Protein AF-A0A558B3C9-F1 (afdb_monomer_lite)

Secondary structure (DSSP, 8-state):
-EEEEEEEEE-SSGGGTT-EEEEEEEEEEETTEEEEEEEEEEEEETTEEEEPPGGGPEEEEEEEEEE--SSS--EEEEEEEEE-SSSEEEEEEEEEEEETTEEEEEEEETGGGEEEEEEEEEPP--

Organism: NCBI:txid355591

pLDDT: mean 94.57, std 7.84, range [41.72, 98.81]

Radius of gyration: 14.3 Å; chains: 1; bounding box: 36×27×44 Å

Sequence (126 aa):
MWKAEFQTHNSEFDRYEGMKTNYTLLLQQEGQVLRGVTEKVSEEIEGETKSYQPYDRVHGQASGTIAYRVFSNSTIDLVILENGRVRESSSILNLEVVSQDRLEGTFTSTAADSKGTVVFSRAERL

Foldseek 3Di:
DKKKKWAWCDFLDPQCHRKIWIKDWDWDDDPFKIWTKMWTQWIATPNDIDGADPVRIWIWIKIWGWADDDPAFIKTWIKIWTPDPVHIKIKIWIWTCPDPFKIKGKMAMPPRRTIGIMMMGDDDDD

Structure (mmCIF, N/CA/C/O backbone):
data_AF-A0A558B3C9-F1
#
_entry.id   AF-A0A558B3C9-F1
#
loop_
_atom_site.group_PDB
_atom_site.id
_atom_site.type_symbol
_atom_site.label_atom_id
_atom_site.label_alt_id
_atom_site.label_comp_id
_atom_site.label_asym_id
_atom_site.label_entity_id
_atom_site.label_seq_id
_atom_site.pdbx_PDB_ins_code
_atom_site.Cartn_x
_atom_site.Cartn_y
_atom_site.Cartn_z
_atom_site.occupancy
_atom_site.B_iso_or_equiv
_atom_site.auth_seq_id
_atom_site.auth_comp_id
_atom_site.auth_asym_id
_atom_site.auth_atom_id
_atom_site.pdbx_PDB_model_num
ATOM 1 N N . MET A 1 1 ? -13.847 5.557 -0.775 1.00 92.81 1 MET A N 1
ATOM 2 C CA . MET A 1 1 ? -12.670 5.143 -1.566 1.00 92.81 1 MET A CA 1
ATOM 3 C C . MET A 1 1 ? -11.411 5.583 -0.833 1.00 92.81 1 MET A C 1
ATOM 5 O O . MET A 1 1 ? -11.428 6.657 -0.237 1.00 92.81 1 MET A O 1
ATOM 9 N N . TRP A 1 2 ? -10.372 4.755 -0.828 1.00 97.19 2 TRP A N 1
ATOM 10 C CA . TRP A 1 2 ? -9.052 5.090 -0.289 1.00 97.19 2 TRP A CA 1
ATOM 11 C C . TRP A 1 2 ? -8.073 5.342 -1.435 1.00 97.19 2 TRP A C 1
ATOM 13 O O . TRP A 1 2 ? -8.141 4.659 -2.456 1.00 97.19 2 TRP A O 1
ATOM 23 N N . LYS A 1 3 ? -7.167 6.297 -1.251 1.00 97.94 3 LYS A N 1
ATOM 24 C CA . LYS A 1 3 ? -5.935 6.436 -2.025 1.00 97.94 3 LYS A CA 1
ATOM 25 C C . LYS A 1 3 ? -4.790 5.942 -1.155 1.00 97.94 3 LYS A C 1
ATOM 27 O O . LYS A 1 3 ? -4.768 6.284 0.023 1.00 97.94 3 LYS A O 1
ATOM 32 N N . ALA A 1 4 ? -3.877 5.156 -1.706 1.00 98.19 4 ALA A N 1
ATOM 33 C CA . ALA A 1 4 ? -2.689 4.707 -0.990 1.00 98.19 4 ALA A CA 1
ATOM 34 C C . ALA A 1 4 ? -1.431 5.087 -1.763 1.00 98.19 4 ALA A C 1
ATOM 36 O O . ALA A 1 4 ? -1.333 4.776 -2.948 1.00 98.19 4 ALA A O 1
ATOM 37 N N . GLU A 1 5 ? -0.489 5.729 -1.085 1.00 98.50 5 GLU A N 1
ATOM 38 C CA . GLU A 1 5 ? 0.855 5.994 -1.591 1.00 98.50 5 GLU A CA 1
ATOM 39 C C . GLU A 1 5 ? 1.828 5.061 -0.872 1.00 98.50 5 GLU A C 1
ATOM 41 O O . GLU A 1 5 ? 1.916 5.066 0.355 1.00 98.50 5 GLU A O 1
ATOM 46 N N . PHE A 1 6 ? 2.533 4.244 -1.643 1.00 98.50 6 PHE A N 1
ATOM 47 C CA . PHE A 1 6 ? 3.604 3.376 -1.177 1.00 98.50 6 PHE A CA 1
ATOM 48 C C . PHE A 1 6 ? 4.924 4.033 -1.544 1.00 98.50 6 PHE A C 1
ATOM 50 O O . PHE A 1 6 ? 5.119 4.399 -2.703 1.00 98.50 6 PHE A O 1
ATOM 57 N N . GLN A 1 7 ? 5.837 4.114 -0.586 1.00 98.38 7 GLN A N 1
ATOM 58 C CA . GLN A 1 7 ? 7.205 4.556 -0.808 1.00 98.38 7 GLN A CA 1
ATOM 59 C C . GLN A 1 7 ? 8.150 3.392 -0.531 1.00 98.38 7 GLN A C 1
ATOM 61 O O . GLN A 1 7 ? 8.237 2.912 0.601 1.00 98.38 7 GLN A O 1
ATOM 66 N N . THR A 1 8 ? 8.843 2.938 -1.572 1.00 98.38 8 THR A N 1
ATOM 67 C CA . THR A 1 8 ? 9.815 1.847 -1.486 1.00 98.38 8 THR A CA 1
ATOM 68 C C . THR A 1 8 ? 11.107 2.359 -0.865 1.00 98.38 8 THR A C 1
ATOM 70 O O . THR A 1 8 ? 11.709 3.299 -1.379 1.00 98.38 8 THR A O 1
ATOM 73 N N . HIS A 1 9 ? 11.546 1.726 0.223 1.00 97.75 9 HIS A N 1
ATOM 74 C CA . HIS A 1 9 ? 12.803 2.070 0.901 1.00 97.75 9 HIS A CA 1
ATOM 75 C C . HIS A 1 9 ? 13.917 1.080 0.590 1.00 97.75 9 HIS A C 1
ATOM 77 O O . HIS A 1 9 ? 15.076 1.467 0.596 1.00 97.75 9 HIS A O 1
ATOM 83 N N . ASN A 1 10 ? 13.572 -0.182 0.318 1.00 96.62 10 ASN A N 1
ATOM 84 C CA . ASN A 1 10 ? 14.518 -1.212 -0.104 1.00 96.62 10 ASN A CA 1
ATOM 85 C C . ASN A 1 10 ? 13.885 -2.135 -1.142 1.00 96.62 10 ASN A C 1
ATOM 87 O O . ASN A 1 10 ? 12.677 -2.387 -1.094 1.00 96.62 10 ASN A O 1
ATOM 91 N N . SER A 1 11 ? 14.714 -2.664 -2.034 1.00 95.75 11 SER A N 1
ATOM 92 C CA .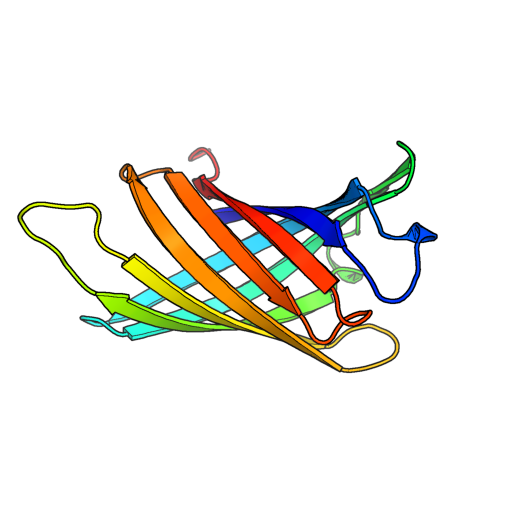 SER A 1 11 ? 14.334 -3.557 -3.130 1.00 95.75 11 SER A CA 1
ATOM 93 C C . SER A 1 11 ? 15.533 -4.427 -3.517 1.00 95.75 11 SER A C 1
ATOM 95 O O . SER A 1 11 ? 16.672 -4.011 -3.342 1.00 95.75 11 SER A O 1
ATOM 97 N N . GLU A 1 12 ? 15.290 -5.616 -4.070 1.00 94.94 12 GLU A N 1
ATOM 98 C CA . GLU A 1 12 ? 16.328 -6.456 -4.692 1.00 94.94 12 GLU A CA 1
ATOM 99 C C . GLU A 1 12 ? 17.036 -5.725 -5.846 1.00 94.94 12 GLU A C 1
ATOM 101 O O . GLU A 1 12 ? 18.213 -5.955 -6.118 1.00 94.94 12 GLU A O 1
ATOM 106 N N . PHE A 1 13 ? 16.317 -4.825 -6.521 1.00 90.81 13 PHE A N 1
ATOM 107 C CA . PHE A 1 13 ? 16.859 -3.983 -7.581 1.00 90.81 13 PHE A CA 1
ATOM 108 C C . PHE A 1 13 ? 16.887 -2.520 -7.132 1.00 90.81 13 PHE A C 1
ATOM 110 O O . PHE A 1 13 ? 15.822 -1.910 -6.979 1.00 90.81 13 PHE A O 1
ATOM 117 N N . ASP A 1 14 ? 18.091 -1.953 -7.014 1.00 89.50 14 ASP A N 1
ATOM 118 C CA . ASP A 1 14 ? 18.356 -0.580 -6.543 1.00 89.50 14 ASP A CA 1
ATOM 119 C C . ASP A 1 14 ? 17.541 0.486 -7.285 1.00 89.50 14 ASP A C 1
ATOM 121 O O . ASP A 1 14 ? 17.101 1.470 -6.702 1.00 89.50 14 ASP A O 1
ATOM 125 N N . ARG A 1 15 ? 17.251 0.256 -8.573 1.00 89.88 15 ARG A N 1
ATOM 126 C CA . ARG A 1 15 ? 16.453 1.166 -9.415 1.00 89.88 15 ARG A CA 1
ATOM 127 C C . ARG A 1 15 ? 15.028 1.434 -8.908 1.00 89.88 15 ARG A C 1
ATOM 129 O O . ARG A 1 15 ? 14.346 2.289 -9.464 1.00 89.88 15 ARG A O 1
ATOM 136 N N . TYR A 1 16 ? 14.531 0.637 -7.962 1.00 92.50 16 TYR A N 1
ATOM 137 C CA . TYR A 1 16 ? 13.210 0.819 -7.357 1.00 92.50 16 TYR A CA 1
ATOM 138 C C . TYR A 1 16 ? 13.286 1.430 -5.952 1.00 92.50 16 TYR A C 1
ATOM 140 O O . TYR A 1 16 ? 12.245 1.716 -5.362 1.00 92.50 16 TYR A O 1
ATOM 148 N N . GLU A 1 17 ? 14.476 1.654 -5.393 1.00 94.31 17 GLU A N 1
ATOM 149 C CA . GLU A 1 17 ? 14.599 2.397 -4.140 1.00 94.31 17 GLU A CA 1
ATOM 150 C C . GLU A 1 17 ? 14.168 3.856 -4.347 1.00 94.31 17 GLU A C 1
ATOM 152 O O . GLU A 1 17 ? 14.493 4.496 -5.345 1.00 94.31 17 GLU A O 1
ATOM 157 N N . GLY A 1 18 ? 13.353 4.376 -3.429 1.00 95.50 18 GLY A N 1
ATOM 158 C CA . GLY A 1 18 ? 12.726 5.692 -3.562 1.00 95.50 18 GLY A CA 1
ATOM 159 C C . GLY A 1 18 ? 11.513 5.732 -4.499 1.00 95.50 18 GLY A C 1
ATOM 160 O O . GLY A 1 18 ? 10.849 6.768 -4.564 1.00 95.50 18 GLY A O 1
ATOM 161 N N . MET A 1 19 ? 11.175 4.628 -5.177 1.00 96.81 19 MET A N 1
ATOM 162 C CA . MET A 1 19 ? 9.993 4.542 -6.037 1.00 96.81 19 MET A CA 1
ATOM 163 C C . MET A 1 19 ? 8.716 4.805 -5.240 1.00 96.81 19 MET A C 1
ATOM 165 O O . MET A 1 19 ? 8.490 4.196 -4.186 1.00 96.81 19 MET A O 1
ATOM 169 N N . LYS A 1 20 ? 7.840 5.646 -5.795 1.00 98.12 20 LYS A N 1
ATOM 170 C CA . LYS A 1 20 ? 6.484 5.844 -5.282 1.00 98.12 20 LYS A CA 1
ATOM 171 C C . LYS A 1 20 ? 5.483 5.128 -6.166 1.00 98.12 20 LYS A C 1
ATOM 173 O O . LYS A 1 20 ? 5.527 5.245 -7.388 1.00 98.12 20 LYS A O 1
ATOM 178 N N . THR A 1 21 ? 4.550 4.405 -5.564 1.00 97.31 21 THR A N 1
ATOM 179 C CA . THR A 1 21 ? 3.417 3.822 -6.292 1.00 97.31 21 THR A CA 1
ATOM 180 C C . THR A 1 21 ? 2.113 4.233 -5.647 1.00 97.31 21 THR A C 1
ATOM 182 O O . THR A 1 21 ? 1.979 4.233 -4.426 1.00 97.31 21 THR A O 1
ATOM 185 N N . ASN A 1 22 ? 1.150 4.601 -6.484 1.00 97.81 22 ASN A N 1
ATOM 186 C CA . ASN A 1 22 ? -0.137 5.101 -6.039 1.00 97.81 22 ASN A CA 1
ATOM 187 C C . ASN A 1 22 ? -1.243 4.141 -6.435 1.00 97.81 22 ASN A C 1
ATOM 189 O O . ASN A 1 22 ? -1.302 3.659 -7.571 1.00 97.81 22 ASN A O 1
ATOM 193 N N . TYR A 1 23 ? -2.166 3.938 -5.506 1.00 97.44 23 TYR A N 1
ATOM 194 C CA . TYR A 1 23 ? -3.285 3.032 -5.665 1.00 97.44 23 TYR A CA 1
ATOM 195 C C . TYR A 1 23 ? -4.600 3.686 -5.296 1.00 97.44 23 TYR A C 1
ATOM 197 O O . TYR A 1 23 ? -4.671 4.561 -4.433 1.00 97.44 23 TYR A O 1
ATOM 205 N N . THR A 1 24 ? -5.661 3.187 -5.914 1.00 97.38 24 THR A N 1
ATOM 206 C CA . THR A 1 24 ? -7.030 3.354 -5.437 1.00 97.38 24 THR A CA 1
ATOM 207 C C . THR A 1 24 ? -7.510 2.038 -4.844 1.00 97.38 24 THR A C 1
ATOM 209 O O . THR A 1 24 ? -7.302 0.982 -5.435 1.00 97.38 24 THR A O 1
ATOM 212 N N . LEU A 1 25 ? -8.156 2.097 -3.679 1.00 97.31 25 LEU A N 1
ATOM 213 C CA . LEU A 1 25 ? -8.715 0.927 -3.013 1.00 97.31 25 LEU A CA 1
ATOM 214 C C . LEU A 1 25 ? -10.188 1.143 -2.657 1.00 97.31 25 LEU A C 1
ATOM 216 O O . LEU A 1 25 ? -10.594 2.179 -2.107 1.00 97.31 25 LEU A O 1
ATOM 220 N N . LEU A 1 26 ? -10.986 0.115 -2.925 1.00 97.12 26 LEU A N 1
ATOM 221 C CA . LEU A 1 26 ? -12.361 -0.012 -2.460 1.00 97.12 26 LEU A CA 1
ATOM 222 C C . LEU A 1 26 ? -12.401 -1.146 -1.445 1.00 97.12 26 LEU A C 1
ATOM 224 O O . LEU A 1 26 ? -12.354 -2.308 -1.826 1.00 97.12 26 LEU A O 1
ATOM 228 N N . LEU A 1 27 ? -12.461 -0.792 -0.161 1.00 96.56 27 LEU A N 1
ATOM 229 C CA . LEU A 1 27 ? -12.513 -1.741 0.948 1.00 96.56 27 LEU A CA 1
ATOM 230 C C . LEU A 1 27 ? -13.903 -1.714 1.584 1.00 96.56 27 LEU A C 1
ATOM 232 O O . LEU A 1 27 ? -14.380 -0.653 1.995 1.00 96.56 27 LEU A O 1
ATOM 236 N N . GLN A 1 28 ? -14.517 -2.885 1.679 1.00 97.31 28 GLN A N 1
ATOM 237 C CA . GLN A 1 28 ? -15.693 -3.173 2.482 1.00 97.31 28 GLN A CA 1
ATOM 238 C C . GLN A 1 28 ? -15.255 -3.782 3.811 1.00 97.31 28 GLN A C 1
ATOM 240 O O . GLN A 1 28 ? -14.299 -4.558 3.872 1.00 97.31 28 GLN A O 1
ATOM 245 N N . GLN A 1 29 ? -15.981 -3.430 4.866 1.00 96.19 29 GLN A N 1
ATOM 246 C CA . GLN A 1 29 ? -15.756 -3.942 6.204 1.00 96.19 29 GLN A CA 1
ATOM 247 C C . GLN A 1 29 ? -16.984 -4.706 6.700 1.00 96.19 29 GLN A C 1
ATOM 249 O O . GLN A 1 29 ? -18.093 -4.176 6.686 1.00 96.19 29 GLN A O 1
ATOM 254 N N . GLU A 1 30 ? -16.761 -5.920 7.196 1.00 97.06 30 GLU A N 1
ATOM 255 C CA . GLU A 1 30 ? -17.766 -6.777 7.824 1.00 97.06 30 GLU A CA 1
ATOM 256 C C . GLU A 1 30 ? -17.254 -7.222 9.195 1.00 97.06 30 GLU A C 1
ATOM 258 O O . GLU A 1 30 ? -16.428 -8.129 9.320 1.00 97.06 30 GLU A O 1
ATOM 263 N N . GLY A 1 31 ? -17.698 -6.532 10.247 1.00 96.50 31 GLY A N 1
ATOM 264 C CA . GLY A 1 31 ? -17.125 -6.714 11.579 1.00 96.50 31 GLY A CA 1
ATOM 265 C C . GLY A 1 31 ? -15.629 -6.391 11.572 1.00 96.50 31 GLY A C 1
ATOM 266 O O . GLY A 1 31 ? -15.242 -5.262 11.284 1.00 96.50 31 GLY A O 1
ATOM 267 N N . GLN A 1 32 ? -14.788 -7.379 11.881 1.00 97.56 32 GLN A N 1
ATOM 268 C CA . GLN A 1 32 ? -13.326 -7.234 11.869 1.00 97.56 32 GLN A CA 1
ATOM 269 C C . GLN A 1 32 ? -12.681 -7.602 10.529 1.00 97.56 32 GLN A C 1
ATOM 271 O O . GLN A 1 32 ? -11.471 -7.465 10.389 1.00 97.56 32 GLN A O 1
ATOM 276 N N . VAL A 1 33 ? -13.452 -8.074 9.549 1.00 98.44 33 VAL A N 1
ATOM 277 C CA . VAL A 1 33 ? -12.931 -8.525 8.255 1.00 98.44 33 VAL A CA 1
ATOM 278 C C . VAL A 1 33 ? -12.982 -7.384 7.245 1.00 98.44 33 VAL A C 1
ATOM 280 O O . VAL A 1 33 ? -13.990 -6.687 7.133 1.00 98.44 33 VAL A O 1
ATOM 283 N N . LEU A 1 34 ? -11.902 -7.218 6.486 1.00 98.38 34 LEU A N 1
ATOM 284 C CA . LEU A 1 34 ? -11.790 -6.289 5.367 1.00 98.38 34 LEU A CA 1
ATOM 285 C C . LEU A 1 34 ? -11.641 -7.075 4.065 1.00 98.38 34 LEU A C 1
ATOM 287 O O . LEU A 1 34 ? -10.856 -8.022 3.989 1.00 98.38 34 LEU A O 1
ATOM 291 N N . ARG A 1 35 ? -12.385 -6.680 3.032 1.00 98.44 35 ARG A N 1
ATOM 292 C CA . ARG A 1 35 ? -12.306 -7.254 1.680 1.00 98.44 35 ARG A CA 1
ATOM 293 C C . ARG A 1 35 ? -12.485 -6.162 0.646 1.00 98.44 35 ARG A C 1
ATOM 295 O O . ARG A 1 35 ? -13.193 -5.190 0.894 1.00 98.44 35 ARG A O 1
ATOM 302 N N . GLY A 1 36 ? -11.879 -6.313 -0.520 1.00 97.94 36 GLY A N 1
ATOM 303 C CA . GLY A 1 36 ? -11.983 -5.285 -1.535 1.00 97.94 36 GLY A CA 1
ATOM 304 C C . GLY A 1 36 ? -11.134 -5.508 -2.767 1.00 97.94 36 GLY A C 1
ATOM 305 O O . GLY A 1 36 ? -10.537 -6.566 -2.963 1.00 97.94 36 GLY A O 1
ATOM 306 N N . VAL A 1 37 ? -11.075 -4.462 -3.581 1.00 97.81 37 VAL A N 1
ATOM 307 C CA . VAL A 1 37 ? -10.308 -4.417 -4.827 1.00 97.81 37 VAL A CA 1
ATOM 308 C C . VAL A 1 37 ? -9.341 -3.243 -4.818 1.00 97.81 37 VAL A C 1
ATOM 310 O O . VAL A 1 37 ? -9.570 -2.234 -4.137 1.00 97.81 37 VAL A O 1
ATOM 313 N N . THR A 1 38 ? -8.262 -3.388 -5.579 1.00 97.25 38 THR A N 1
ATOM 314 C CA . THR A 1 38 ? -7.210 -2.384 -5.724 1.00 97.25 38 THR A CA 1
ATOM 315 C C . THR A 1 38 ? -6.936 -2.103 -7.195 1.00 97.25 38 THR A C 1
ATOM 317 O O . THR A 1 38 ? -7.075 -2.976 -8.050 1.00 97.25 38 THR A O 1
ATOM 320 N N . GLU A 1 39 ? -6.528 -0.873 -7.486 1.00 96.81 39 GLU A N 1
ATOM 321 C CA . GLU A 1 39 ? -6.011 -0.472 -8.790 1.00 96.81 39 GLU A CA 1
ATOM 322 C C . GLU A 1 39 ? -4.732 0.340 -8.605 1.00 96.81 39 GLU A C 1
ATOM 324 O O . GLU A 1 39 ? -4.752 1.362 -7.918 1.00 96.81 39 GLU A O 1
ATOM 329 N N . LYS A 1 40 ? -3.635 -0.063 -9.253 1.00 96.62 40 LYS A N 1
ATOM 330 C CA . LYS A 1 40 ? -2.433 0.770 -9.409 1.00 96.62 40 LYS A CA 1
ATOM 331 C C . LYS A 1 40 ? -2.720 1.857 -10.433 1.00 96.62 40 LYS A C 1
ATOM 333 O O . LYS A 1 40 ? -3.007 1.552 -11.592 1.00 96.62 40 LYS A O 1
ATOM 338 N N . VAL A 1 41 ? -2.645 3.116 -10.013 1.00 96.75 41 VAL A N 1
ATOM 339 C CA . VAL A 1 41 ? -3.027 4.270 -10.842 1.00 96.75 41 VAL A CA 1
ATOM 340 C C . VAL A 1 41 ? -1.835 5.070 -11.344 1.00 96.75 41 VAL A C 1
ATOM 342 O O . VAL A 1 41 ? -1.919 5.660 -12.418 1.00 96.75 41 VAL A O 1
ATOM 345 N N . SER A 1 42 ? -0.713 5.057 -10.626 1.00 96.88 42 SER A N 1
ATOM 346 C CA . SER A 1 42 ? 0.536 5.636 -11.113 1.00 96.88 42 SER A CA 1
ATOM 347 C C . SER A 1 42 ? 1.752 5.063 -10.400 1.00 96.88 42 SER A C 1
ATOM 349 O O . SER A 1 42 ? 1.652 4.447 -9.335 1.00 96.88 42 SER A O 1
ATOM 351 N N . GLU A 1 43 ? 2.904 5.292 -11.006 1.00 96.31 43 GLU A N 1
ATOM 352 C CA . GLU A 1 43 ? 4.217 5.051 -10.428 1.00 96.31 43 GLU A CA 1
ATOM 353 C C . GLU A 1 43 ? 5.146 6.222 -10.737 1.00 96.31 43 GLU A C 1
ATOM 355 O O . GLU A 1 43 ? 5.008 6.867 -11.774 1.00 96.31 43 GLU A O 1
ATOM 360 N N . GLU A 1 44 ? 6.074 6.499 -9.834 1.00 96.69 44 GLU A N 1
ATOM 361 C CA . GLU A 1 44 ? 7.135 7.483 -9.999 1.00 96.69 44 GLU A CA 1
ATOM 362 C C . GLU A 1 44 ? 8.466 6.826 -9.651 1.00 96.69 44 GLU A C 1
ATOM 364 O O . GLU A 1 44 ? 8.628 6.278 -8.558 1.00 96.69 44 GLU A O 1
ATOM 369 N N . ILE A 1 45 ? 9.404 6.874 -10.593 1.00 93.69 45 ILE A N 1
ATOM 370 C CA . ILE A 1 45 ? 10.770 6.369 -10.440 1.00 93.69 45 ILE A CA 1
ATOM 371 C C . ILE A 1 45 ? 11.695 7.510 -10.842 1.00 93.69 45 ILE A C 1
ATOM 373 O O . ILE A 1 45 ? 11.520 8.079 -11.914 1.00 93.69 45 ILE A O 1
ATOM 377 N N . GLU A 1 46 ? 12.641 7.875 -9.974 1.00 90.94 46 GLU A N 1
ATOM 378 C CA . GLU A 1 46 ? 13.627 8.938 -10.249 1.00 90.94 46 GLU A CA 1
ATOM 379 C C . GLU A 1 46 ? 12.996 10.284 -10.688 1.00 90.94 46 GLU A C 1
ATOM 381 O O . GLU A 1 46 ? 13.588 11.060 -11.432 1.00 90.94 46 GLU A O 1
ATOM 386 N N . GLY A 1 47 ? 11.778 10.579 -10.214 1.00 89.31 47 GLY A N 1
ATOM 387 C CA . GLY A 1 47 ? 11.024 11.791 -10.560 1.00 89.31 47 GLY A CA 1
ATOM 388 C C . GLY A 1 47 ? 10.234 11.712 -11.872 1.00 89.31 47 GLY A C 1
ATOM 389 O O . GLY A 1 47 ? 9.474 12.630 -12.179 1.00 89.31 47 GLY A O 1
ATOM 390 N N . GLU A 1 48 ? 10.346 10.619 -12.629 1.00 94.06 48 GLU A N 1
ATOM 391 C CA . GLU A 1 48 ? 9.508 10.368 -13.799 1.00 94.06 4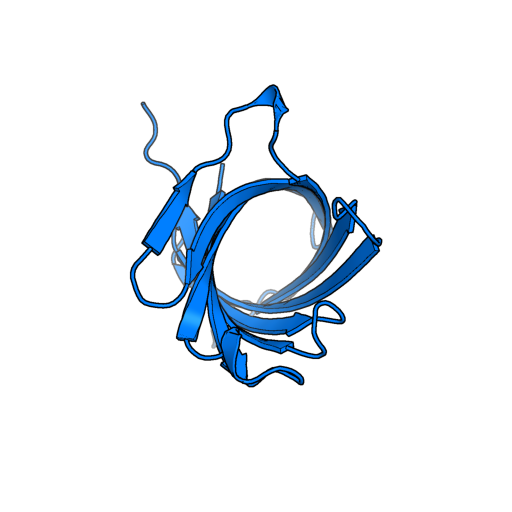8 GLU A CA 1
ATOM 392 C C . GLU A 1 48 ? 8.203 9.685 -13.384 1.00 94.06 48 GLU A C 1
ATOM 394 O O . GLU A 1 48 ? 8.182 8.519 -12.981 1.00 94.06 48 GLU A O 1
ATOM 399 N N . THR A 1 49 ? 7.087 10.409 -13.495 1.00 95.81 49 THR A N 1
ATOM 400 C CA . THR A 1 49 ? 5.757 9.874 -13.189 1.00 95.81 49 THR A CA 1
ATOM 401 C C . THR A 1 49 ? 5.110 9.249 -14.421 1.00 95.81 49 THR A C 1
ATOM 403 O O . THR A 1 49 ? 4.867 9.908 -15.432 1.00 95.81 49 THR A O 1
ATOM 406 N N . LYS A 1 50 ? 4.692 7.994 -14.292 1.00 94.81 50 LYS A N 1
ATOM 407 C CA . LYS A 1 50 ? 3.832 7.301 -15.247 1.00 94.81 50 LYS A CA 1
ATOM 408 C C . LYS A 1 50 ? 2.442 7.117 -14.650 1.00 94.81 50 LYS A C 1
ATOM 410 O O . LYS A 1 50 ? 2.252 6.374 -13.690 1.00 94.81 50 LYS A O 1
ATOM 415 N N . SER A 1 51 ? 1.454 7.778 -15.248 1.00 95.50 51 SER A N 1
ATOM 416 C CA . SER A 1 51 ? 0.040 7.594 -14.904 1.00 95.50 51 SER A CA 1
ATOM 417 C C . SER A 1 51 ? -0.608 6.550 -15.807 1.00 95.50 51 SER A C 1
ATOM 419 O O . SER A 1 51 ? -0.448 6.584 -17.026 1.00 95.50 51 SER A O 1
ATOM 421 N N . TYR A 1 52 ? -1.367 5.636 -15.212 1.00 92.69 52 TYR A N 1
ATOM 422 C CA . TYR A 1 52 ? -2.092 4.596 -15.930 1.00 92.69 52 TYR A CA 1
ATOM 423 C C . TYR A 1 52 ? -3.483 5.090 -16.342 1.00 92.69 52 TYR A C 1
ATOM 425 O O . TYR A 1 52 ? -4.280 5.536 -15.509 1.00 92.69 52 TYR A O 1
ATOM 433 N N . GLN A 1 53 ? -3.797 4.962 -17.634 1.00 92.38 53 GLN A N 1
ATOM 434 C CA . GLN A 1 53 ? -5.167 5.124 -18.124 1.00 92.38 53 GLN A CA 1
ATOM 435 C C . GLN A 1 53 ? -6.074 4.054 -17.499 1.00 92.38 53 GLN A C 1
ATOM 437 O O . GLN A 1 53 ? -5.574 2.977 -17.181 1.00 92.38 53 GLN A O 1
ATOM 442 N N . PRO A 1 54 ? -7.390 4.292 -17.326 1.00 89.38 54 PRO A N 1
ATOM 443 C CA . PRO A 1 54 ? -8.282 3.342 -16.651 1.00 89.38 54 PRO A CA 1
ATOM 444 C C . PRO A 1 54 ? -8.189 1.897 -17.166 1.00 89.38 54 PRO A C 1
ATOM 446 O O . PRO A 1 54 ? -8.149 0.969 -16.370 1.00 89.38 54 PRO A O 1
ATOM 449 N N . TYR A 1 55 ? -8.069 1.708 -18.483 1.00 88.44 55 TYR A N 1
ATOM 450 C CA . TYR A 1 55 ? -7.953 0.387 -19.115 1.00 88.44 55 TYR A CA 1
ATOM 451 C C . TYR A 1 55 ? -6.570 -0.277 -18.953 1.00 88.44 55 TYR A C 1
ATOM 453 O O . TYR A 1 55 ? -6.430 -1.466 -19.214 1.00 88.44 55 TYR A O 1
ATOM 461 N N . ASP A 1 56 ? -5.560 0.478 -18.515 1.00 90.31 56 ASP A N 1
ATOM 462 C CA . ASP A 1 56 ? -4.164 0.048 -18.363 1.00 90.31 56 ASP A CA 1
ATOM 463 C C . ASP A 1 56 ? -3.749 -0.178 -16.900 1.00 90.31 56 ASP A C 1
ATOM 465 O O . ASP A 1 56 ? -2.592 -0.547 -16.637 1.00 90.31 56 ASP A O 1
ATOM 469 N N . ARG A 1 57 ? -4.662 0.084 -15.954 1.00 93.44 57 ARG A N 1
ATOM 470 C CA . ARG A 1 57 ? -4.424 -0.049 -14.513 1.00 93.44 57 ARG A CA 1
ATOM 471 C C . ARG A 1 57 ? -4.212 -1.504 -14.129 1.00 93.44 57 ARG A C 1
ATOM 473 O O . ARG A 1 57 ? -4.888 -2.413 -14.611 1.00 93.44 57 ARG A O 1
ATOM 480 N N . VAL A 1 58 ? -3.276 -1.717 -13.209 1.00 93.62 58 VAL A N 1
ATOM 481 C CA . VAL A 1 58 ? -3.033 -3.043 -12.635 1.00 93.62 58 VAL A CA 1
ATOM 482 C C . VAL A 1 58 ? -4.071 -3.280 -11.552 1.00 93.62 58 VAL A C 1
ATOM 484 O O . VAL A 1 58 ? -4.104 -2.544 -10.568 1.00 93.62 58 VAL A O 1
ATOM 487 N N . HIS A 1 59 ? -4.916 -4.286 -11.753 1.00 95.31 59 HIS A N 1
ATOM 488 C CA . HIS A 1 59 ? -5.978 -4.640 -10.821 1.00 95.31 59 HIS A CA 1
ATOM 489 C C . HIS A 1 59 ? -5.487 -5.665 -9.799 1.00 95.31 59 HIS A C 1
ATOM 491 O O . HIS A 1 59 ? -4.650 -6.523 -10.098 1.00 95.31 59 HIS A O 1
ATOM 497 N N . GLY A 1 60 ? -6.059 -5.599 -8.606 1.00 96.12 60 GLY A N 1
ATOM 498 C CA . GLY A 1 60 ? -5.772 -6.524 -7.527 1.00 96.12 60 GLY A CA 1
ATOM 499 C C . GLY A 1 60 ? -6.943 -6.718 -6.575 1.00 96.12 60 GLY A C 1
ATOM 500 O O . GLY A 1 60 ? -8.004 -6.098 -6.693 1.00 96.12 60 GLY A O 1
ATOM 501 N N . GLN A 1 61 ? -6.735 -7.612 -5.618 1.00 98.12 61 GLN A N 1
ATOM 502 C CA . GLN A 1 61 ? -7.662 -7.901 -4.532 1.00 98.12 61 GLN A CA 1
ATOM 503 C C . GLN A 1 61 ? -6.995 -7.580 -3.203 1.00 98.12 61 GLN A C 1
ATOM 505 O O . GLN A 1 61 ? -5.812 -7.854 -3.021 1.00 98.12 61 GLN A O 1
ATOM 510 N N . ALA A 1 62 ? -7.762 -7.032 -2.267 1.00 98.31 62 ALA A N 1
ATOM 511 C CA . ALA A 1 62 ? -7.315 -6.777 -0.907 1.00 98.31 62 ALA A CA 1
ATOM 512 C C . ALA A 1 62 ? -8.171 -7.570 0.079 1.00 98.31 62 ALA A C 1
ATOM 514 O O . ALA A 1 62 ? -9.399 -7.600 -0.024 1.00 98.31 62 ALA A O 1
ATOM 515 N N . SER A 1 63 ? -7.530 -8.184 1.064 1.00 98.69 63 SER A N 1
ATOM 516 C CA . SER A 1 63 ? -8.217 -8.861 2.160 1.00 98.69 63 SER A CA 1
ATOM 517 C C . SER A 1 63 ? -7.423 -8.736 3.446 1.00 98.69 63 SER A C 1
ATOM 519 O O . SER A 1 63 ? -6.202 -8.635 3.406 1.00 98.69 63 SER A O 1
ATOM 521 N N . GLY A 1 64 ? -8.097 -8.738 4.587 1.00 98.44 64 GLY A N 1
ATOM 522 C CA . GLY A 1 64 ? -7.406 -8.654 5.861 1.00 98.44 64 GLY A CA 1
ATOM 523 C C . GLY A 1 64 ? -8.334 -8.405 7.030 1.00 98.44 64 GLY A C 1
ATOM 524 O O . GLY A 1 64 ? -9.530 -8.700 6.959 1.00 98.44 64 GLY A O 1
ATOM 525 N N . THR A 1 65 ? -7.781 -7.869 8.111 1.00 98.56 65 THR A N 1
ATOM 526 C CA . THR A 1 65 ? -8.499 -7.698 9.374 1.00 98.56 65 THR A CA 1
ATOM 527 C C . THR A 1 65 ? -8.167 -6.389 10.068 1.00 98.56 65 THR A C 1
ATOM 529 O O . THR A 1 65 ? -7.057 -5.880 9.945 1.00 98.56 65 THR A O 1
ATOM 532 N N . ILE A 1 66 ? -9.120 -5.875 10.845 1.00 98.06 66 ILE A N 1
ATOM 533 C CA . ILE A 1 66 ? -8.925 -4.764 11.779 1.00 98.06 66 ILE A CA 1
ATOM 534 C C . ILE A 1 66 ? -8.973 -5.271 13.225 1.00 98.06 66 ILE A C 1
ATOM 536 O O . ILE A 1 66 ? -9.917 -5.948 13.632 1.00 98.06 66 ILE A O 1
ATOM 540 N N . ALA A 1 67 ? -7.965 -4.906 14.014 1.00 98.00 67 ALA A N 1
ATOM 541 C CA . ALA A 1 67 ? -7.902 -5.149 15.446 1.00 98.00 67 ALA A CA 1
ATOM 542 C C . ALA A 1 67 ? -8.141 -3.837 16.203 1.00 98.00 67 ALA A C 1
ATOM 544 O O . ALA A 1 67 ? -7.318 -2.917 16.187 1.00 98.00 67 ALA A O 1
ATOM 545 N N . TYR A 1 68 ? -9.282 -3.759 16.882 1.00 96.00 68 TYR A N 1
ATOM 546 C CA . TYR A 1 68 ? -9.662 -2.589 17.663 1.00 96.00 68 TYR A CA 1
ATOM 547 C C . TYR A 1 68 ? -8.900 -2.512 18.979 1.00 96.00 68 TYR A C 1
ATOM 549 O O . TYR A 1 68 ? -8.769 -3.507 19.695 1.00 96.00 68 TYR A O 1
ATOM 557 N N . ARG A 1 69 ? -8.442 -1.310 19.325 1.00 94.81 69 ARG A N 1
ATOM 558 C CA . ARG A 1 69 ? -7.742 -1.035 20.582 1.00 94.81 69 ARG A CA 1
ATOM 559 C C . ARG A 1 69 ? -8.363 0.168 21.287 1.00 94.81 69 ARG A C 1
ATOM 561 O O . ARG A 1 69 ? -8.830 1.097 20.639 1.00 94.81 69 ARG A O 1
ATOM 568 N N . VAL A 1 70 ? -8.396 0.114 22.620 1.00 90.69 70 VAL A N 1
ATOM 569 C CA . VAL A 1 70 ? -9.033 1.141 23.473 1.00 90.69 70 VAL A CA 1
ATOM 570 C C . VAL A 1 70 ? -8.030 2.205 23.933 1.00 90.69 70 VAL A C 1
ATOM 572 O O . VAL A 1 70 ? -8.388 3.369 24.063 1.00 90.69 70 VAL A O 1
ATOM 575 N N . PHE A 1 71 ? -6.772 1.816 24.162 1.00 93.31 71 PHE A N 1
ATOM 576 C CA . PHE A 1 71 ? -5.722 2.687 24.716 1.00 93.31 71 PHE A CA 1
ATOM 577 C C . PHE A 1 71 ? -4.594 3.003 23.724 1.00 93.31 71 PHE A C 1
ATOM 579 O O . PHE A 1 71 ? -3.593 3.610 24.090 1.00 93.31 71 PHE A O 1
ATOM 586 N N . SER A 1 72 ? -4.730 2.555 22.481 1.00 94.19 72 SER A N 1
ATOM 587 C CA . SER A 1 72 ? -3.782 2.801 21.397 1.00 94.19 72 SER A CA 1
ATOM 588 C C . SER A 1 72 ? -4.514 2.771 20.061 1.00 94.19 72 SER A C 1
ATOM 590 O O . SER A 1 72 ? -5.698 2.430 20.005 1.00 94.19 72 SER A O 1
ATOM 592 N N . ASN A 1 73 ? -3.816 3.134 18.986 1.00 96.38 73 ASN A N 1
ATOM 593 C CA . ASN A 1 73 ? -4.384 3.089 17.646 1.00 96.38 73 ASN A CA 1
ATOM 594 C C . ASN A 1 73 ? -4.824 1.662 17.305 1.00 96.38 73 ASN A C 1
ATOM 596 O O . ASN A 1 73 ? -4.113 0.687 17.569 1.00 96.38 73 ASN A O 1
ATOM 600 N N . SER A 1 74 ? -6.007 1.549 16.703 1.00 97.81 74 SER A N 1
ATOM 601 C CA . SER A 1 74 ? -6.439 0.287 16.101 1.00 97.81 74 SER A CA 1
ATOM 602 C C . SER A 1 74 ? -5.503 -0.059 14.944 1.00 97.81 74 SER A C 1
ATOM 604 O O . SER A 1 74 ? -5.013 0.840 14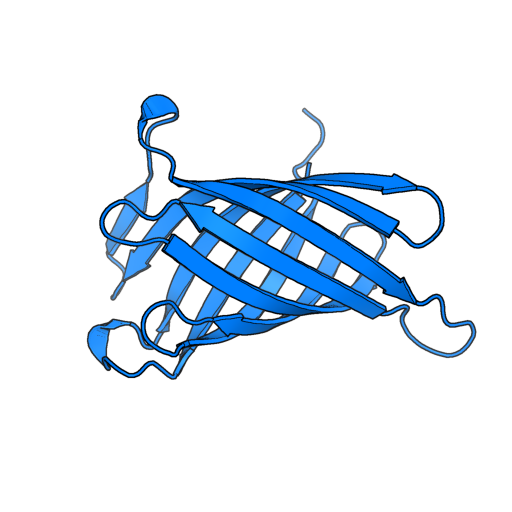.260 1.00 97.81 74 SER A O 1
ATOM 606 N N . THR A 1 75 ? -5.253 -1.344 14.723 1.00 98.25 75 THR A N 1
ATOM 607 C CA . THR A 1 75 ? -4.340 -1.809 13.670 1.00 98.25 75 THR A CA 1
ATOM 608 C C . THR A 1 75 ? -5.097 -2.541 12.580 1.00 98.25 75 THR A C 1
ATOM 610 O O . THR A 1 75 ? -6.137 -3.147 12.836 1.00 98.25 75 THR A O 1
ATOM 613 N N . ILE A 1 76 ? -4.584 -2.481 11.361 1.00 98.50 76 ILE A N 1
ATOM 614 C CA . ILE A 1 76 ? -5.135 -3.153 10.193 1.00 98.50 76 ILE A CA 1
ATOM 615 C C . ILE A 1 76 ? -4.012 -3.953 9.539 1.00 98.50 76 ILE A C 1
ATOM 617 O O . ILE A 1 76 ? -2.984 -3.389 9.179 1.00 98.50 76 ILE A O 1
ATOM 621 N N . ASP A 1 77 ? -4.245 -5.242 9.331 1.00 98.69 77 ASP A N 1
ATOM 622 C CA . ASP A 1 77 ? -3.375 -6.095 8.528 1.00 98.69 77 ASP A CA 1
ATOM 623 C C . ASP A 1 77 ? -4.080 -6.375 7.204 1.00 98.69 77 ASP A C 1
ATOM 625 O O . ASP A 1 77 ? -5.212 -6.860 7.205 1.00 98.69 77 ASP A O 1
ATOM 629 N N . LEU A 1 78 ? -3.442 -6.048 6.079 1.00 98.56 78 LEU A N 1
ATOM 630 C CA . LEU A 1 78 ? -3.977 -6.285 4.735 1.00 98.56 78 LEU A CA 1
ATOM 631 C C . LEU A 1 78 ? -2.992 -7.091 3.899 1.00 98.56 78 LEU A C 1
ATOM 633 O O . LEU A 1 78 ? -1.803 -6.802 3.869 1.00 98.56 78 LEU A O 1
ATOM 637 N N . VAL A 1 79 ? -3.514 -8.047 3.143 1.00 98.62 79 VAL A N 1
ATOM 638 C CA . VAL A 1 79 ? -2.833 -8.690 2.024 1.00 98.62 79 VAL A CA 1
ATOM 639 C C . VAL A 1 79 ? -3.439 -8.157 0.735 1.00 98.62 79 VAL A C 1
ATOM 641 O O . VAL A 1 79 ? -4.658 -8.210 0.550 1.00 98.62 79 VAL A O 1
ATOM 644 N N . ILE A 1 80 ? -2.584 -7.659 -0.152 1.00 98.25 80 ILE A N 1
ATOM 645 C CA . ILE A 1 80 ? -2.929 -7.252 -1.511 1.00 98.25 80 ILE A CA 1
ATOM 646 C C . ILE A 1 80 ? -2.318 -8.264 -2.478 1.00 98.25 80 ILE A C 1
ATOM 648 O O . ILE A 1 80 ? -1.114 -8.509 -2.438 1.00 98.25 80 ILE A O 1
ATOM 652 N N . LEU A 1 81 ? -3.152 -8.835 -3.341 1.00 97.69 81 LEU A N 1
ATOM 653 C CA . LEU A 1 81 ? -2.748 -9.664 -4.473 1.00 97.69 81 LEU A CA 1
ATOM 654 C C . LEU A 1 81 ? -2.909 -8.840 -5.746 1.00 97.69 81 LEU A C 1
ATOM 656 O O . LEU A 1 81 ? -4.004 -8.352 -6.022 1.00 97.69 81 LEU A O 1
ATOM 660 N N . GLU A 1 82 ? -1.838 -8.683 -6.513 1.00 94.75 82 GLU A N 1
ATOM 661 C CA . GLU A 1 82 ? -1.831 -7.911 -7.753 1.00 94.75 82 GLU A CA 1
ATOM 662 C C . GLU A 1 82 ? -1.564 -8.802 -8.950 1.00 94.75 82 GLU A C 1
ATOM 664 O O . GLU A 1 82 ? -0.567 -9.524 -8.992 1.00 94.75 82 GLU A O 1
ATOM 669 N N . ASN A 1 83 ? -2.396 -8.646 -9.975 1.00 88.69 83 ASN A N 1
ATOM 670 C CA . ASN A 1 83 ? -2.180 -9.265 -11.274 1.00 88.69 83 ASN A CA 1
ATOM 671 C C . ASN A 1 83 ? -1.278 -8.351 -12.102 1.00 88.69 83 ASN A C 1
ATOM 673 O O . ASN A 1 83 ? -1.732 -7.652 -13.012 1.00 88.69 83 ASN A O 1
ATOM 677 N N . GLY A 1 84 ? 0.001 -8.292 -11.725 1.00 78.75 84 GLY A N 1
ATOM 678 C CA . GLY A 1 84 ? 1.004 -7.524 -12.453 1.00 78.75 84 GLY A CA 1
ATOM 679 C C . GLY A 1 84 ? 1.083 -7.941 -13.925 1.00 78.75 84 GLY A C 1
ATOM 680 O O . GLY A 1 84 ? 0.711 -9.046 -14.307 1.00 78.75 84 GLY A O 1
ATOM 681 N N . ARG A 1 85 ? 1.599 -7.049 -14.780 1.00 74.06 85 ARG A N 1
ATOM 682 C CA . ARG A 1 85 ? 1.631 -7.278 -16.240 1.00 74.06 85 ARG A CA 1
ATOM 683 C C . ARG A 1 85 ? 2.456 -8.501 -16.656 1.00 74.06 85 ARG A C 1
ATOM 685 O O . ARG A 1 85 ? 2.164 -9.101 -17.682 1.00 74.06 85 ARG A O 1
ATOM 692 N N . VAL A 1 86 ? 3.508 -8.815 -15.898 1.00 79.94 86 VAL A N 1
ATOM 693 C CA . VAL A 1 86 ? 4.452 -9.909 -16.198 1.00 79.94 86 VAL A CA 1
ATOM 694 C C . VAL A 1 86 ? 4.258 -11.089 -15.251 1.00 79.94 86 VAL A C 1
ATOM 696 O O . VAL A 1 86 ? 4.323 -12.238 -15.678 1.00 79.94 86 VAL A O 1
ATOM 699 N N . ARG A 1 87 ? 4.034 -10.808 -13.965 1.00 85.81 87 ARG A N 1
ATOM 700 C CA . ARG A 1 87 ? 3.783 -11.810 -12.931 1.00 85.81 87 ARG A CA 1
ATOM 701 C C . ARG A 1 87 ? 2.827 -11.265 -11.885 1.00 85.81 87 ARG A C 1
ATOM 703 O O . ARG A 1 87 ? 2.765 -10.052 -11.678 1.00 85.81 87 ARG A O 1
ATOM 710 N N . GLU A 1 88 ? 2.163 -12.178 -11.197 1.00 92.19 88 GLU A N 1
ATOM 711 C CA . GLU A 1 88 ? 1.457 -11.865 -9.964 1.00 92.19 88 GLU A CA 1
ATOM 712 C C . GLU A 1 88 ? 2.449 -11.479 -8.861 1.00 92.19 88 GLU A C 1
ATOM 714 O O . GLU A 1 88 ? 3.586 -11.964 -8.811 1.00 92.19 88 GLU A O 1
ATOM 719 N N . SER A 1 89 ? 2.015 -10.596 -7.972 1.00 95.19 89 SER A N 1
ATOM 720 C CA . SER A 1 89 ? 2.763 -10.230 -6.773 1.00 95.19 89 SER A CA 1
ATOM 721 C C . SER A 1 89 ? 1.835 -10.088 -5.582 1.00 95.19 89 SER A C 1
ATOM 723 O O . SER A 1 89 ? 0.654 -9.777 -5.729 1.00 95.19 89 SER A O 1
ATOM 725 N N . SER A 1 90 ? 2.401 -10.267 -4.397 1.00 97.38 90 SER A N 1
ATOM 726 C CA . SER A 1 90 ? 1.676 -10.198 -3.138 1.00 97.38 90 SER A CA 1
ATOM 727 C C . SER A 1 90 ? 2.367 -9.205 -2.225 1.00 97.38 90 SER A C 1
ATOM 729 O O . SER A 1 90 ? 3.592 -9.221 -2.112 1.00 97.38 90 SER A O 1
ATOM 731 N N . SER A 1 91 ? 1.584 -8.380 -1.544 1.00 98.25 91 SER A N 1
ATOM 732 C CA . SER A 1 91 ? 2.071 -7.429 -0.551 1.00 98.25 91 SER A CA 1
ATOM 733 C C . SER A 1 91 ? 1.311 -7.621 0.750 1.00 98.25 91 SER A C 1
ATOM 735 O O . SER A 1 91 ? 0.084 -7.679 0.737 1.00 98.25 91 SER A O 1
ATOM 737 N N . ILE A 1 92 ? 2.024 -7.694 1.871 1.00 98.62 92 ILE A N 1
ATOM 738 C CA . ILE A 1 92 ? 1.433 -7.573 3.204 1.00 98.62 92 ILE A CA 1
ATOM 739 C C . ILE A 1 92 ? 1.674 -6.161 3.724 1.00 98.62 92 ILE A C 1
ATOM 741 O O . ILE A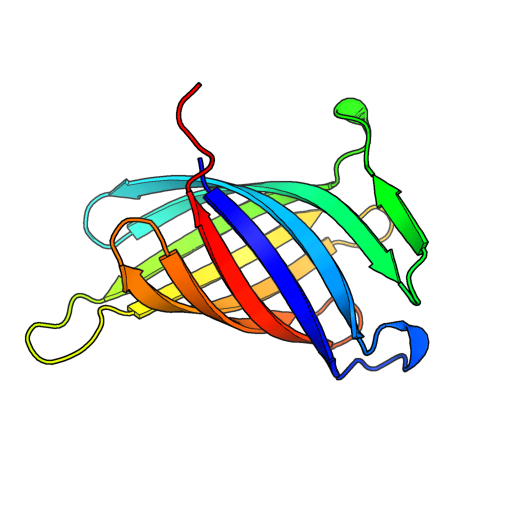 1 92 ? 2.766 -5.617 3.567 1.00 98.62 92 ILE A O 1
ATOM 745 N N . LEU A 1 93 ? 0.640 -5.565 4.303 1.00 98.75 93 LEU A N 1
ATOM 746 C CA . LEU A 1 93 ? 0.646 -4.241 4.899 1.00 98.75 93 LEU A CA 1
ATOM 747 C C . LEU A 1 93 ? 0.278 -4.366 6.373 1.00 98.75 93 LEU A C 1
ATOM 749 O O . LEU A 1 93 ? -0.706 -5.028 6.705 1.00 98.75 93 LEU A O 1
ATOM 753 N N . ASN A 1 94 ? 1.015 -3.660 7.223 1.00 98.75 94 ASN A N 1
ATOM 754 C CA . ASN A 1 94 ? 0.700 -3.490 8.636 1.00 98.75 94 ASN A CA 1
ATOM 755 C C . ASN A 1 94 ? 0.447 -2.004 8.877 1.00 98.75 94 ASN A C 1
ATOM 757 O O . ASN A 1 94 ? 1.368 -1.198 8.758 1.00 98.75 94 ASN A O 1
ATOM 761 N N . LEU A 1 95 ? -0.801 -1.642 9.163 1.00 98.69 95 LEU A N 1
ATOM 762 C CA . LEU A 1 95 ? -1.279 -0.265 9.234 1.00 98.69 95 LEU A CA 1
ATOM 763 C C . LEU A 1 95 ? -1.796 0.077 10.633 1.00 98.69 95 LEU A C 1
ATOM 765 O O . LEU A 1 95 ? -2.389 -0.753 11.321 1.00 98.69 95 LEU A O 1
ATOM 769 N N . GLU A 1 96 ? -1.675 1.341 11.006 1.00 98.50 96 GLU A N 1
ATOM 770 C CA . GLU A 1 96 ? -2.351 1.960 12.135 1.00 98.50 96 GLU A CA 1
ATOM 771 C C . GLU A 1 96 ? -3.434 2.924 11.654 1.00 98.50 96 GLU A C 1
ATOM 773 O O . GLU A 1 96 ? -3.263 3.663 10.680 1.00 98.50 96 GLU A O 1
ATOM 778 N N . VAL A 1 97 ? -4.557 2.947 12.371 1.00 97.75 97 VAL A N 1
ATOM 779 C CA . VAL A 1 97 ? -5.615 3.941 12.187 1.00 97.75 97 VAL A CA 1
ATOM 780 C C . VAL A 1 97 ? -5.208 5.222 12.913 1.00 97.75 97 VAL A C 1
ATOM 782 O O . VAL A 1 97 ? -5.458 5.366 14.108 1.00 97.75 97 VAL A O 1
ATOM 785 N N . VAL A 1 98 ? -4.575 6.146 12.187 1.00 97.56 98 VAL A N 1
ATOM 786 C CA . VAL A 1 98 ? -4.131 7.450 12.716 1.00 97.56 98 VAL A CA 1
ATOM 787 C C . VAL A 1 98 ? -5.315 8.408 12.867 1.00 97.56 98 VAL A C 1
ATOM 789 O O . VAL A 1 98 ? -5.402 9.165 13.831 1.00 97.56 98 VAL A O 1
ATOM 792 N N . SER A 1 99 ? -6.255 8.374 11.921 1.00 95.31 99 SER A N 1
ATOM 793 C CA . SER A 1 99 ? -7.533 9.081 12.006 1.00 95.31 99 SER A CA 1
ATOM 794 C C . SER A 1 99 ? -8.591 8.384 11.145 1.00 95.31 99 SER A C 1
ATOM 796 O O . SER A 1 99 ? -8.311 7.397 10.466 1.00 95.31 99 SER A O 1
ATOM 798 N N . GLN A 1 100 ? -9.824 8.902 11.137 1.00 92.12 100 GLN A N 1
ATOM 799 C CA . GLN A 1 100 ? -10.894 8.370 10.277 1.00 92.12 100 GLN A CA 1
ATOM 800 C C . GLN A 1 100 ? -10.549 8.420 8.779 1.00 92.12 100 GLN A C 1
ATOM 802 O O . GLN A 1 100 ? -11.035 7.589 8.004 1.00 92.12 100 GLN A O 1
ATOM 807 N N . ASP A 1 101 ? -9.685 9.361 8.396 1.00 95.69 101 ASP A N 1
ATOM 808 C CA . ASP A 1 101 ? -9.333 9.633 7.007 1.00 95.69 101 ASP A CA 1
ATOM 809 C C . ASP A 1 101 ? -7.873 9.313 6.679 1.00 95.69 101 ASP A C 1
ATOM 811 O O . ASP A 1 101 ? -7.439 9.573 5.555 1.00 95.69 101 ASP A O 1
ATOM 815 N N . ARG A 1 102 ? -7.119 8.745 7.633 1.00 97.44 102 ARG A N 1
ATOM 816 C CA . ARG A 1 102 ? -5.686 8.483 7.489 1.00 97.44 102 ARG A CA 1
ATOM 817 C C . ARG A 1 102 ? -5.262 7.172 8.144 1.00 97.44 102 ARG A C 1
ATOM 819 O O . ARG A 1 102 ? -5.465 6.984 9.343 1.00 97.44 102 ARG A O 1
ATOM 826 N N . LEU A 1 103 ? -4.624 6.308 7.357 1.00 98.31 103 LEU A N 1
ATOM 827 C CA . LEU A 1 103 ? -3.913 5.124 7.847 1.00 98.31 103 LEU A CA 1
ATOM 828 C C . LEU A 1 103 ? -2.439 5.243 7.478 1.00 98.31 103 LEU A C 1
ATOM 830 O O . LEU A 1 103 ? -2.113 5.769 6.414 1.00 98.31 103 LEU A O 1
ATOM 834 N N . GLU A 1 104 ? -1.560 4.726 8.320 1.00 98.75 104 GLU A N 1
ATOM 835 C CA . GLU A 1 104 ? -0.118 4.731 8.069 1.00 98.75 104 GLU A CA 1
ATOM 836 C C . GLU A 1 104 ? 0.499 3.413 8.473 1.00 98.75 104 GLU A C 1
ATOM 838 O O . GLU A 1 104 ? 0.029 2.774 9.408 1.00 98.75 104 GLU A O 1
ATOM 843 N N . GLY A 1 105 ? 1.572 3.016 7.807 1.00 98.62 105 GLY A N 1
ATOM 844 C CA . GLY A 1 105 ? 2.295 1.834 8.222 1.00 98.62 105 GLY A CA 1
ATOM 845 C C . GLY A 1 105 ? 3.375 1.417 7.251 1.00 98.62 105 GLY A C 1
ATOM 846 O O . GLY A 1 105 ? 3.966 2.240 6.548 1.00 98.62 105 GLY A O 1
ATOM 847 N N . THR A 1 106 ? 3.630 0.118 7.221 1.00 98.81 106 THR A N 1
ATOM 848 C CA . THR A 1 106 ? 4.679 -0.490 6.407 1.00 98.81 106 THR A CA 1
ATOM 849 C C . THR A 1 106 ? 4.114 -1.556 5.490 1.00 98.81 106 THR A C 1
ATOM 851 O O . THR A 1 106 ? 3.006 -2.058 5.688 1.00 98.81 106 THR A O 1
ATOM 854 N N . PHE A 1 107 ? 4.892 -1.900 4.470 1.00 98.75 107 PHE A N 1
ATOM 855 C CA . PHE A 1 107 ? 4.603 -3.036 3.613 1.00 98.75 107 PHE A CA 1
ATOM 856 C C . PHE A 1 107 ? 5.851 -3.883 3.366 1.00 98.75 107 PHE A C 1
ATOM 858 O O . PHE A 1 107 ? 6.981 -3.397 3.434 1.00 98.75 107 PHE A O 1
ATOM 865 N N . THR A 1 108 ? 5.624 -5.150 3.038 1.00 98.56 108 THR A N 1
ATOM 866 C CA . THR A 1 108 ? 6.599 -6.049 2.408 1.00 98.56 108 THR A CA 1
ATOM 867 C C . THR A 1 108 ? 5.930 -6.697 1.204 1.00 98.56 108 THR A C 1
ATOM 869 O O . THR A 1 108 ? 4.777 -7.119 1.300 1.00 98.56 108 THR A O 1
ATOM 8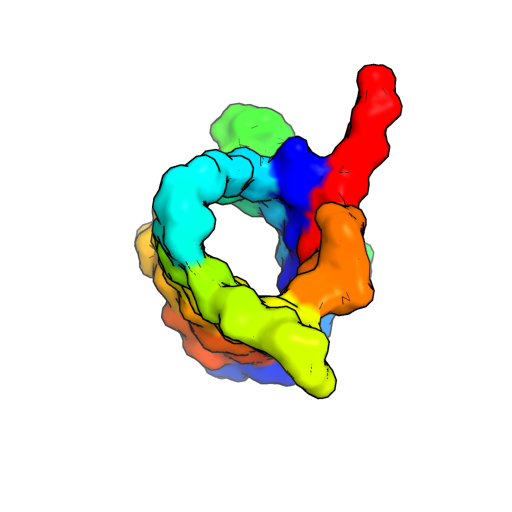72 N N . SER A 1 109 ? 6.626 -6.759 0.074 1.00 97.50 109 SER A N 1
ATOM 873 C CA . SER A 1 109 ? 6.095 -7.235 -1.199 1.00 97.50 109 SER A CA 1
ATOM 874 C C . SER A 1 109 ? 7.025 -8.239 -1.863 1.00 97.50 109 SER A C 1
ATOM 876 O O . SER A 1 109 ? 8.240 -8.096 -1.817 1.00 97.50 109 SER A O 1
ATOM 878 N N . THR A 1 110 ? 6.446 -9.217 -2.558 1.00 96.88 110 THR A N 1
ATOM 879 C CA . THR A 1 110 ? 7.185 -10.109 -3.464 1.00 96.88 110 THR A CA 1
ATOM 880 C C . THR A 1 110 ? 7.507 -9.439 -4.804 1.00 96.88 110 THR A C 1
ATOM 882 O O . THR A 1 110 ? 8.228 -9.994 -5.634 1.00 96.88 110 THR A O 1
ATOM 885 N N . ALA A 1 111 ? 6.973 -8.244 -5.078 1.00 93.56 111 ALA A N 1
ATOM 886 C CA . ALA A 1 111 ? 7.421 -7.434 -6.202 1.00 93.56 111 ALA A CA 1
ATOM 887 C C . ALA A 1 111 ? 8.816 -6.881 -5.882 1.00 93.56 111 ALA A C 1
ATOM 889 O O . ALA A 1 111 ? 8.951 -6.060 -4.975 1.00 93.56 111 ALA A O 1
ATOM 890 N N . ALA A 1 112 ? 9.831 -7.346 -6.621 1.00 92.69 112 ALA A N 1
ATOM 891 C CA . ALA A 1 112 ? 11.235 -6.975 -6.418 1.00 92.69 112 ALA A CA 1
ATOM 892 C C . ALA A 1 112 ? 11.738 -7.154 -4.968 1.00 92.69 112 ALA A C 1
ATOM 894 O O . ALA A 1 112 ? 12.597 -6.392 -4.536 1.00 92.69 112 ALA A O 1
ATOM 895 N N . ASP A 1 113 ? 11.156 -8.094 -4.208 1.00 95.94 113 ASP A N 1
ATOM 896 C CA . ASP A 1 113 ? 11.422 -8.314 -2.776 1.00 95.94 113 ASP A CA 1
ATOM 897 C C . ASP A 1 113 ? 11.535 -7.003 -1.981 1.00 95.94 113 ASP A C 1
ATOM 899 O O . ASP A 1 113 ? 12.467 -6.756 -1.213 1.00 95.94 113 ASP A O 1
ATOM 903 N N . SER A 1 114 ? 10.569 -6.120 -2.236 1.00 97.12 114 SER A N 1
ATOM 904 C CA . SER A 1 114 ? 10.593 -4.740 -1.775 1.00 97.12 114 SER A CA 1
ATOM 905 C C . SER A 1 114 ? 9.892 -4.551 -0.437 1.00 97.12 114 SER A C 1
ATOM 907 O O . SER A 1 114 ? 8.972 -5.277 -0.053 1.00 97.12 114 SER A O 1
ATOM 909 N N . LYS A 1 115 ? 10.317 -3.521 0.290 1.00 98.56 115 LYS A N 1
A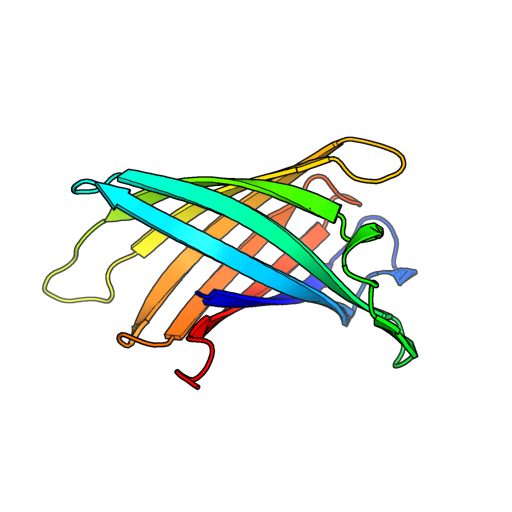TOM 910 C CA . LYS A 1 115 ? 9.683 -3.085 1.535 1.00 98.56 115 LYS A CA 1
ATOM 911 C C . LYS A 1 115 ? 9.727 -1.575 1.661 1.00 98.56 115 LYS A C 1
ATOM 913 O O . LYS A 1 115 ? 10.604 -0.905 1.108 1.00 98.56 115 LYS A O 1
ATOM 918 N N . GLY A 1 116 ? 8.797 -1.038 2.432 1.00 98.62 116 GLY A N 1
ATOM 919 C CA . GLY A 1 116 ? 8.706 0.400 2.580 1.00 98.62 116 GLY A CA 1
ATOM 920 C C . GLY A 1 116 ? 7.598 0.857 3.508 1.00 98.62 116 GLY A C 1
ATOM 921 O O . GLY A 1 116 ? 7.100 0.093 4.337 1.00 98.62 116 GLY A O 1
ATOM 922 N N . THR A 1 117 ? 7.220 2.121 3.356 1.00 98.81 117 THR A N 1
ATOM 923 C CA . THR A 1 117 ? 6.103 2.735 4.079 1.00 98.81 117 THR A CA 1
ATOM 924 C C . THR A 1 117 ? 4.913 2.934 3.166 1.00 98.81 117 THR A C 1
ATOM 926 O O . THR A 1 117 ? 5.050 3.029 1.946 1.00 98.81 117 THR A O 1
ATOM 929 N N . VAL A 1 118 ? 3.734 3.017 3.764 1.00 98.75 118 VAL A N 1
ATOM 930 C CA . VAL A 1 118 ? 2.499 3.261 3.036 1.00 98.75 118 VAL A CA 1
ATOM 931 C C . VAL A 1 118 ? 1.592 4.198 3.823 1.00 98.75 118 VAL A C 1
ATOM 933 O O . VAL A 1 118 ? 1.469 4.086 5.044 1.00 98.75 118 VAL A O 1
ATOM 936 N N . VAL A 1 119 ? 0.957 5.127 3.114 1.00 98.75 119 VAL A N 1
ATOM 937 C CA . VAL A 1 119 ? -0.007 6.075 3.678 1.00 98.75 119 VAL A CA 1
ATOM 938 C C . VAL A 1 119 ? -1.305 5.975 2.901 1.00 98.75 119 VAL A C 1
ATOM 940 O O . VAL A 1 119 ? -1.319 6.095 1.678 1.00 98.75 119 VAL A O 1
ATOM 943 N N . PHE A 1 120 ? -2.407 5.774 3.617 1.00 98.44 120 PHE A N 1
ATOM 944 C CA . PHE A 1 120 ? -3.746 5.800 3.052 1.00 98.44 120 PHE A CA 1
ATOM 945 C C . PHE A 1 120 ? -4.424 7.111 3.420 1.00 98.44 120 PHE A C 1
ATOM 947 O O . PHE A 1 120 ? -4.410 7.516 4.581 1.00 98.44 120 PHE A O 1
ATOM 954 N N . SER A 1 121 ? -5.092 7.721 2.449 1.00 97.75 121 SER A N 1
ATOM 955 C CA . SER A 1 121 ? -5.960 8.880 2.637 1.00 97.75 121 SER A CA 1
ATOM 956 C C . SER A 1 121 ? -7.329 8.641 2.006 1.00 97.75 121 SER A C 1
ATOM 958 O O . SER A 1 121 ? -7.464 7.919 1.010 1.00 97.75 121 SER A O 1
ATOM 960 N N . ARG A 1 122 ? -8.393 9.208 2.578 1.00 93.94 122 ARG A N 1
ATOM 961 C CA . ARG A 1 122 ? -9.698 9.201 1.902 1.00 93.94 122 ARG A CA 1
ATOM 962 C C . ARG A 1 122 ? -9.625 10.076 0.655 1.00 93.94 122 ARG A C 1
ATOM 964 O O . ARG A 1 122 ? -9.129 11.196 0.702 1.00 93.94 122 ARG A O 1
ATOM 971 N N . ALA A 1 123 ? -10.150 9.574 -0.462 1.00 80.69 123 ALA A N 1
ATOM 972 C CA . ALA A 1 123 ? -10.433 10.446 -1.596 1.00 80.69 123 ALA A CA 1
ATOM 973 C C . ALA A 1 123 ? -11.512 11.454 -1.163 1.00 80.69 123 ALA A C 1
ATOM 975 O O . ALA A 1 123 ? -12.527 11.028 -0.602 1.00 80.69 123 ALA A O 1
ATOM 976 N N . GLU A 1 124 ? -11.286 12.752 -1.394 1.00 67.69 124 GLU A N 1
ATOM 977 C CA . GLU A 1 124 ? -12.294 13.789 -1.144 1.00 67.69 124 GLU A CA 1
ATOM 978 C C . GLU A 1 124 ? -13.626 13.382 -1.788 1.00 67.69 124 GLU A C 1
ATOM 980 O O . GLU A 1 124 ? -13.662 12.864 -2.910 1.00 67.69 124 GLU A O 1
ATOM 985 N N . ARG A 1 125 ? -14.723 13.562 -1.046 1.00 50.91 125 ARG A N 1
ATOM 986 C CA . ARG A 1 125 ? -16.067 13.406 -1.603 1.00 50.91 125 ARG A CA 1
ATOM 987 C C . ARG A 1 125 ? -16.275 14.568 -2.574 1.00 50.91 125 ARG A C 1
ATOM 989 O O . ARG A 1 125 ? -16.364 15.704 -2.119 1.00 50.91 125 ARG A O 1
ATOM 996 N N . LEU A 1 126 ? -16.290 14.267 -3.874 1.00 41.72 126 LEU A N 1
ATOM 997 C CA . LEU A 1 126 ? -16.848 15.163 -4.890 1.00 41.72 126 LEU A CA 1
ATOM 998 C C . LEU A 1 126 ? -18.321 15.454 -4.583 1.00 41.72 126 LEU A C 1
ATOM 1000 O O . LEU A 1 126 ? -19.006 14.517 -4.102 1.00 41.72 126 LEU A O 1
#